Protein AF-A0A6L6XKF0-F1 (afdb_monomer_lite)

Secondary structure (DSSP, 8-state):
-----TT-EEEEEEE-SS-EEEEEEEEEEE-SSEEEEEETTEEEEEETTS-EESSHHHHHHHHHHHHHHHHHHHHHHHHH--

Sequence (82 aa):
MKNYKVGQTLYYVVCDFDSAEIIKGVIETVEDDHIILAKDGITYWLDECDDMFESEEEAVACLKKKKTVREKKLSAARRLLF

Structure (mmCIF, N/CA/C/O backbone):
data_AF-A0A6L6XKF0-F1
#
_entry.id   AF-A0A6L6XKF0-F1
#
loop_
_atom_site.group_PDB
_atom_site.id
_atom_site.type_symbol
_atom_site.label_atom_id
_atom_site.label_alt_id
_atom_site.label_comp_id
_atom_site.label_asym_id
_atom_site.label_entity_id
_atom_site.label_seq_id
_atom_site.pdbx_PDB_ins_code
_atom_site.Cartn_x
_atom_site.Cartn_y
_atom_site.Cartn_z
_atom_site.occupancy
_atom_site.B_iso_or_equiv
_atom_site.auth_seq_id
_atom_site.auth_comp_id
_atom_site.auth_asym_id
_atom_site.auth_atom_id
_atom_site.pdbx_PDB_model_num
ATOM 1 N N . MET A 1 1 ? -2.983 -13.224 2.566 1.00 63.31 1 MET A N 1
ATOM 2 C CA . MET A 1 1 ? -2.248 -11.976 2.881 1.00 63.31 1 MET A CA 1
ATOM 3 C C . MET A 1 1 ? -1.814 -11.944 4.352 1.00 63.31 1 MET A C 1
ATOM 5 O O . MET A 1 1 ? -2.335 -12.730 5.138 1.00 63.31 1 MET A O 1
ATOM 9 N N . LYS A 1 2 ? -0.842 -11.097 4.746 1.00 67.88 2 LYS A N 1
ATOM 10 C CA . LYS A 1 2 ? -0.493 -10.873 6.173 1.00 67.88 2 LYS A CA 1
ATOM 11 C C . LYS A 1 2 ? -1.743 -10.434 6.963 1.00 67.88 2 LYS A C 1
ATOM 13 O O . LYS A 1 2 ? -2.692 -9.931 6.371 1.00 67.88 2 LYS A O 1
ATOM 18 N N . ASN A 1 3 ? -1.737 -10.601 8.289 1.00 80.25 3 ASN A N 1
ATOM 19 C CA . ASN A 1 3 ? -2.834 -10.193 9.185 1.00 80.25 3 ASN A CA 1
ATOM 20 C C . ASN A 1 3 ? -2.926 -8.658 9.322 1.00 80.25 3 ASN A C 1
ATOM 22 O O . ASN A 1 3 ? -2.685 -8.110 10.399 1.00 80.25 3 ASN A O 1
ATOM 26 N N . TYR A 1 4 ? -3.244 -7.969 8.229 1.00 86.75 4 TYR A N 1
ATOM 27 C CA . TYR A 1 4 ? -3.460 -6.530 8.210 1.00 86.75 4 TYR A CA 1
ATOM 28 C C . TYR A 1 4 ? -4.785 -6.161 8.869 1.00 86.75 4 TYR A C 1
ATOM 30 O O . TYR A 1 4 ? -5.757 -6.916 8.829 1.00 86.75 4 TYR A O 1
ATOM 38 N N . LYS A 1 5 ? -4.820 -4.983 9.494 1.00 90.31 5 LYS A N 1
ATOM 39 C CA . LYS A 1 5 ? -6.022 -4.454 10.145 1.00 90.31 5 LYS A CA 1
ATOM 40 C C . LYS A 1 5 ? -6.374 -3.083 9.594 1.00 90.31 5 LYS A C 1
ATOM 42 O O . LYS A 1 5 ? -5.499 -2.245 9.392 1.00 90.31 5 LYS A O 1
ATOM 47 N N . VAL A 1 6 ? -7.669 -2.831 9.437 1.00 92.25 6 VAL A N 1
ATOM 48 C CA . VAL A 1 6 ? -8.181 -1.489 9.138 1.00 92.25 6 VAL A CA 1
ATOM 49 C C . VAL A 1 6 ? -7.721 -0.510 10.226 1.00 92.25 6 VAL A C 1
ATOM 51 O O . VAL A 1 6 ? -7.743 -0.830 11.416 1.00 92.25 6 VAL A O 1
ATOM 54 N N . GLY A 1 7 ? -7.262 0.671 9.814 1.00 91.88 7 GLY A N 1
ATOM 55 C CA . GLY A 1 7 ? -6.672 1.695 10.679 1.00 91.88 7 GLY A CA 1
ATOM 56 C C . GLY A 1 7 ? -5.169 1.531 10.940 1.00 91.88 7 GLY A C 1
ATOM 57 O O . GLY A 1 7 ? -4.559 2.416 11.540 1.00 91.88 7 GLY A O 1
ATOM 58 N N . GLN A 1 8 ? -4.543 0.439 10.489 1.00 92.69 8 GLN A N 1
ATOM 59 C CA . GLN A 1 8 ? -3.093 0.253 10.582 1.00 92.69 8 GLN A CA 1
ATOM 60 C C . GLN A 1 8 ? -2.365 1.179 9.597 1.00 92.69 8 GLN A C 1
ATOM 62 O O . GLN A 1 8 ? -2.822 1.401 8.478 1.00 92.69 8 GLN A O 1
ATOM 67 N N . THR A 1 9 ? -1.212 1.712 10.009 1.00 94.06 9 THR A N 1
ATOM 68 C CA . THR A 1 9 ? -0.311 2.446 9.110 1.00 94.06 9 THR A CA 1
ATOM 69 C C . THR A 1 9 ? 0.543 1.465 8.320 1.00 94.06 9 THR A C 1
ATOM 71 O O . THR A 1 9 ? 1.109 0.537 8.897 1.00 94.06 9 THR A O 1
ATOM 74 N N . LEU A 1 10 ? 0.663 1.697 7.017 1.00 94.31 10 LEU A N 1
ATOM 75 C CA . LEU A 1 10 ? 1.465 0.887 6.112 1.00 94.31 10 LEU A CA 1
ATOM 76 C C . LEU A 1 10 ? 2.344 1.782 5.238 1.00 94.31 10 LEU A C 1
ATOM 78 O O . LEU A 1 10 ? 1.979 2.913 4.906 1.00 94.31 10 LEU A O 1
ATOM 82 N N . TYR A 1 11 ? 3.498 1.250 4.857 1.00 94.12 11 TYR A N 1
ATOM 83 C CA . TYR A 1 11 ? 4.472 1.892 3.992 1.00 94.12 11 TYR A CA 1
ATOM 84 C C . TYR A 1 11 ? 4.557 1.120 2.678 1.00 94.12 11 TYR A C 1
ATOM 86 O O . TYR A 1 11 ? 5.087 0.011 2.634 1.00 94.12 11 TYR A O 1
ATOM 94 N N . TYR A 1 12 ? 4.035 1.714 1.612 1.00 92.81 12 TYR A N 1
ATOM 95 C CA . TYR A 1 12 ? 4.071 1.162 0.263 1.00 92.81 12 TYR A CA 1
ATOM 96 C C . TYR A 1 12 ? 5.238 1.763 -0.526 1.00 92.81 12 TYR A C 1
ATOM 98 O O . TYR A 1 12 ? 5.377 2.983 -0.616 1.00 92.81 12 TYR A O 1
ATOM 106 N N . VAL A 1 13 ? 6.114 0.919 -1.070 1.00 91.44 13 VAL A N 1
ATOM 107 C CA . VAL A 1 13 ? 7.307 1.353 -1.805 1.00 91.44 13 VAL A CA 1
ATOM 108 C C . VAL A 1 13 ? 7.025 1.385 -3.303 1.00 91.44 13 VAL A C 1
ATOM 110 O O . VAL A 1 13 ? 7.071 0.356 -3.977 1.00 91.44 13 VAL A O 1
ATOM 113 N N . VAL A 1 14 ? 6.854 2.587 -3.850 1.00 88.38 14 VAL A N 1
ATOM 114 C CA . VAL A 1 14 ? 6.762 2.808 -5.296 1.00 88.38 14 VAL A CA 1
ATOM 115 C C . VAL A 1 14 ? 8.167 2.985 -5.847 1.00 88.38 14 VAL A C 1
ATOM 117 O O . VAL A 1 14 ? 8.888 3.909 -5.471 1.00 88.38 14 VAL A O 1
ATOM 120 N N . CYS A 1 15 ? 8.589 2.093 -6.737 1.00 83.25 15 CYS A N 1
ATOM 121 C CA . CYS A 1 15 ? 9.891 2.192 -7.386 1.00 83.25 15 CYS A CA 1
ATOM 122 C C . CYS A 1 15 ? 9.757 1.897 -8.877 1.00 83.25 15 CYS A C 1
ATOM 124 O O . CYS A 1 15 ? 9.957 0.763 -9.313 1.00 83.25 15 CYS A O 1
ATOM 126 N N . ASP A 1 16 ? 9.454 2.951 -9.627 1.00 76.88 16 ASP A N 1
ATOM 127 C CA . ASP A 1 16 ? 9.327 2.945 -11.077 1.00 76.88 16 ASP A CA 1
ATOM 128 C C . ASP A 1 16 ? 10.601 3.446 -11.768 1.00 76.88 16 ASP A C 1
ATOM 130 O O . ASP A 1 16 ? 11.635 3.751 -11.155 1.00 76.88 16 ASP A O 1
ATOM 134 N N . PHE A 1 17 ? 10.552 3.487 -13.100 1.00 59.72 17 PHE A N 1
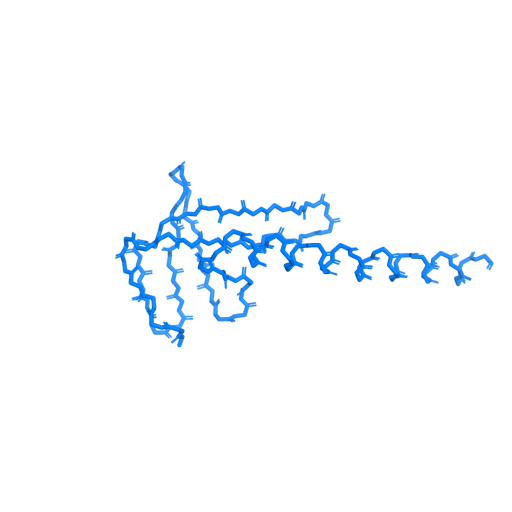ATOM 135 C CA . PHE A 1 17 ? 11.698 3.845 -13.925 1.00 59.72 17 PHE A CA 1
ATOM 136 C C . PHE A 1 17 ? 12.205 5.269 -13.660 1.00 59.72 17 PHE A C 1
ATOM 138 O O . PHE A 1 17 ? 13.400 5.483 -13.778 1.00 59.72 17 PHE A O 1
ATOM 145 N N . ASP A 1 18 ? 11.397 6.223 -13.202 1.00 65.69 18 ASP A N 1
ATOM 146 C CA . ASP A 1 18 ? 11.881 7.589 -12.914 1.00 65.69 18 ASP A CA 1
ATOM 147 C C . ASP A 1 18 ? 11.637 8.056 -11.476 1.00 65.69 18 ASP A C 1
ATOM 149 O O . ASP A 1 18 ? 12.247 9.027 -11.028 1.00 65.69 18 ASP A O 1
ATOM 153 N N . SER A 1 19 ? 10.820 7.332 -10.712 1.00 73.38 19 SER A N 1
ATOM 154 C CA . SER A 1 19 ? 10.433 7.702 -9.353 1.00 73.38 19 SER A CA 1
ATOM 155 C C . SER A 1 19 ? 10.673 6.562 -8.369 1.00 73.38 19 SER A C 1
ATOM 157 O O . SER A 1 19 ? 10.594 5.376 -8.679 1.00 73.38 19 SER A O 1
ATOM 159 N N . ALA A 1 20 ? 11.043 6.940 -7.154 1.00 82.94 20 ALA A N 1
ATOM 160 C CA . ALA A 1 20 ? 11.330 6.017 -6.075 1.00 82.94 20 ALA A CA 1
ATOM 161 C C . ALA A 1 20 ? 10.872 6.691 -4.780 1.00 82.94 20 ALA A C 1
ATOM 163 O O . ALA A 1 20 ? 11.617 7.495 -4.214 1.00 82.94 20 ALA A O 1
ATOM 164 N N . GLU A 1 21 ? 9.644 6.399 -4.365 1.00 89.81 21 GLU A N 1
ATOM 165 C CA . GLU A 1 21 ? 8.945 7.046 -3.258 1.00 89.81 21 GLU A CA 1
ATOM 166 C C . GLU A 1 21 ? 8.372 6.005 -2.291 1.00 89.81 21 GLU A C 1
ATOM 168 O O . GLU A 1 21 ? 8.087 4.867 -2.657 1.00 89.81 21 GLU A O 1
ATOM 173 N N . ILE A 1 22 ? 8.230 6.401 -1.028 1.00 92.25 22 ILE A N 1
ATOM 174 C CA . ILE A 1 22 ? 7.558 5.608 -0.004 1.00 92.25 22 ILE A CA 1
ATOM 175 C C . ILE A 1 22 ? 6.259 6.323 0.350 1.00 92.25 22 ILE A C 1
ATOM 177 O O . ILE A 1 22 ? 6.254 7.462 0.817 1.00 92.25 22 ILE A O 1
AT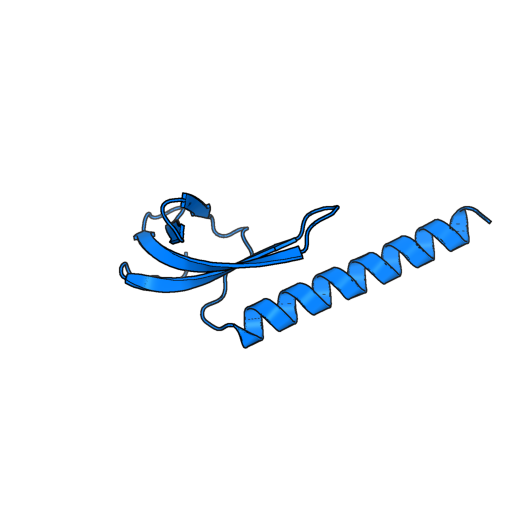OM 181 N N . ILE A 1 23 ? 5.150 5.635 0.135 1.00 92.81 23 ILE A N 1
ATOM 182 C CA . ILE A 1 23 ? 3.805 6.101 0.423 1.00 92.81 23 ILE A CA 1
ATOM 183 C C . ILE A 1 23 ? 3.424 5.573 1.800 1.00 92.81 23 ILE A C 1
ATOM 185 O O . ILE A 1 23 ? 3.143 4.391 1.977 1.00 92.81 23 ILE A O 1
ATOM 189 N N . LYS A 1 24 ? 3.425 6.464 2.791 1.00 94.88 24 LYS A N 1
ATOM 190 C CA . LYS A 1 24 ? 2.868 6.190 4.115 1.00 94.88 24 LYS A CA 1
ATOM 191 C C . LYS A 1 24 ? 1.367 6.456 4.083 1.00 94.88 24 LYS A C 1
ATOM 193 O O . LYS A 1 24 ? 0.968 7.604 3.894 1.00 94.88 24 LYS A O 1
ATOM 198 N N . GLY A 1 25 ? 0.560 5.423 4.274 1.00 94.25 25 GLY A N 1
ATOM 199 C CA . GLY A 1 25 ? -0.896 5.531 4.299 1.00 94.25 25 GLY A CA 1
ATOM 200 C C . GLY A 1 25 ? -1.520 4.734 5.435 1.00 94.25 25 GLY A C 1
ATOM 201 O O . GLY A 1 25 ? -0.823 4.073 6.209 1.00 94.25 25 GLY A O 1
ATOM 202 N N . VAL A 1 26 ? -2.843 4.803 5.529 1.00 95.19 26 VAL A N 1
ATOM 203 C CA . VAL A 1 26 ? -3.648 4.048 6.494 1.00 95.19 26 VAL A CA 1
ATOM 204 C C . VAL A 1 26 ? -4.517 3.055 5.740 1.00 95.19 26 VAL A C 1
ATOM 206 O O . VAL A 1 26 ? -5.101 3.394 4.714 1.00 95.19 26 VAL A O 1
ATOM 209 N N . ILE A 1 27 ? -4.585 1.820 6.225 1.00 94.56 27 ILE A N 1
ATOM 210 C CA . ILE A 1 27 ? -5.417 0.779 5.623 1.00 94.56 27 ILE A CA 1
ATOM 211 C C . ILE A 1 27 ? -6.885 1.109 5.895 1.00 94.56 27 ILE A C 1
ATOM 213 O O . ILE A 1 27 ? -7.307 1.138 7.051 1.00 94.56 27 ILE A O 1
ATOM 217 N N . GLU A 1 28 ? -7.665 1.340 4.845 1.00 94.19 28 GLU A N 1
ATOM 218 C CA . GLU A 1 28 ? -9.111 1.563 4.945 1.00 94.19 28 GLU A CA 1
ATOM 219 C C . GLU A 1 28 ? -9.898 0.264 4.807 1.00 94.19 28 GLU A C 1
ATOM 221 O O . GLU A 1 28 ? -10.875 0.061 5.521 1.00 94.19 28 GLU A O 1
ATOM 226 N N . THR A 1 29 ? -9.466 -0.622 3.908 1.00 92.56 29 THR A N 1
ATOM 227 C CA . THR A 1 29 ? -10.151 -1.890 3.623 1.00 92.56 29 THR A CA 1
ATOM 228 C C . THR A 1 29 ? -9.137 -3.022 3.528 1.00 92.56 29 THR A C 1
ATOM 230 O O . THR A 1 29 ? -8.034 -2.828 3.015 1.00 92.56 29 THR A O 1
ATOM 233 N N . VAL A 1 30 ? -9.514 -4.192 4.039 1.00 91.62 30 VAL A N 1
ATOM 234 C CA . VAL A 1 30 ? -8.751 -5.438 3.929 1.00 91.62 30 VAL A CA 1
ATOM 235 C C . VAL A 1 30 ? -9.680 -6.479 3.325 1.00 91.62 30 VAL A C 1
ATOM 237 O O . VAL A 1 30 ? -10.677 -6.827 3.953 1.00 91.62 30 VAL A O 1
ATOM 240 N N . GLU A 1 31 ? -9.348 -6.942 2.128 1.00 89.94 31 GLU A N 1
ATOM 241 C CA . GLU A 1 31 ? -10.002 -8.056 1.442 1.00 89.94 31 GLU A CA 1
ATOM 242 C C . GLU A 1 31 ? -9.068 -9.281 1.454 1.00 89.94 31 GLU A C 1
ATOM 244 O O . GLU A 1 31 ? -7.929 -9.218 1.930 1.00 89.94 31 GLU A O 1
ATOM 249 N N . ASP A 1 32 ? -9.549 -10.423 0.959 1.00 86.75 32 ASP A N 1
ATOM 250 C CA . ASP A 1 32 ? -8.772 -11.671 0.949 1.00 86.75 32 ASP A CA 1
ATOM 251 C C . ASP A 1 32 ? -7.562 -11.625 -0.008 1.00 86.75 32 ASP A C 1
ATOM 253 O O . ASP A 1 32 ? -6.539 -12.271 0.250 1.00 86.75 32 ASP A O 1
ATOM 257 N N . ASP A 1 33 ? -7.675 -10.872 -1.105 1.00 89.44 33 ASP A N 1
ATOM 258 C CA . ASP A 1 33 ? -6.706 -10.785 -2.205 1.00 89.44 33 ASP A CA 1
ATOM 259 C C . ASP A 1 33 ? -5.976 -9.435 -2.295 1.00 89.44 33 ASP A C 1
ATOM 261 O O . ASP A 1 33 ? -4.878 -9.373 -2.851 1.00 89.44 33 ASP A O 1
ATOM 265 N N . HIS A 1 34 ? -6.542 -8.368 -1.725 1.00 91.75 34 HIS A N 1
ATOM 266 C CA . HIS A 1 34 ? -5.957 -7.030 -1.750 1.00 91.75 34 HIS A CA 1
ATOM 267 C C . HIS A 1 34 ? -6.298 -6.202 -0.504 1.00 91.75 34 HIS A C 1
ATOM 269 O O . HIS A 1 34 ? -7.181 -6.524 0.289 1.00 91.75 34 HIS A O 1
ATOM 275 N N . ILE A 1 35 ? -5.612 -5.076 -0.344 1.00 93.56 35 ILE A N 1
ATOM 276 C CA . ILE A 1 35 ? -5.938 -4.042 0.636 1.00 93.56 35 ILE A CA 1
ATOM 277 C C . ILE A 1 35 ? -6.102 -2.691 -0.060 1.00 93.56 35 ILE A C 1
ATOM 279 O O . ILE A 1 35 ? -5.518 -2.434 -1.114 1.00 93.56 35 ILE A O 1
ATOM 283 N N . ILE A 1 36 ? -6.874 -1.800 0.561 1.00 94.50 36 ILE A N 1
ATOM 284 C CA . ILE A 1 36 ? -7.003 -0.409 0.126 1.00 94.50 36 ILE A CA 1
ATOM 285 C C . ILE A 1 36 ? -6.280 0.481 1.129 1.00 94.50 36 ILE A C 1
ATOM 287 O O . ILE A 1 36 ? -6.660 0.558 2.300 1.00 94.50 36 ILE A O 1
ATOM 291 N N . LEU A 1 37 ? -5.236 1.159 0.658 1.00 95.00 37 LEU A N 1
ATOM 292 C CA . LEU A 1 37 ? -4.454 2.118 1.430 1.00 95.00 37 LEU A CA 1
ATOM 293 C C . LEU A 1 37 ? -4.884 3.542 1.073 1.00 95.00 37 LEU A C 1
ATOM 295 O O . LEU A 1 37 ? -4.874 3.904 -0.098 1.00 95.00 37 LEU A O 1
ATOM 299 N N . ALA A 1 38 ? -5.195 4.374 2.061 1.00 95.25 38 ALA A N 1
ATOM 300 C CA . ALA A 1 38 ? -5.516 5.781 1.853 1.00 95.25 38 ALA A CA 1
ATOM 301 C C . ALA A 1 38 ? -4.395 6.703 2.341 1.00 95.25 38 ALA A C 1
ATOM 303 O O . ALA A 1 38 ? -3.845 6.535 3.434 1.00 95.25 38 ALA A O 1
ATOM 304 N N . LYS A 1 39 ? -4.073 7.711 1.530 1.00 93.44 39 LYS A N 1
ATOM 305 C CA . LYS A 1 39 ? -3.146 8.800 1.860 1.00 93.44 39 LYS A CA 1
ATOM 306 C C . LYS A 1 39 ? -3.625 10.081 1.186 1.00 93.44 39 LYS A C 1
ATOM 308 O O . LYS A 1 39 ? -3.794 10.101 -0.027 1.00 93.44 39 LYS A O 1
ATOM 313 N N . ASP A 1 40 ? -3.808 11.150 1.960 1.00 91.62 40 ASP A N 1
ATOM 314 C CA . ASP A 1 40 ? -4.121 12.498 1.452 1.00 91.62 40 ASP A CA 1
ATOM 315 C C . ASP A 1 40 ? -5.317 12.550 0.472 1.00 91.62 40 ASP A C 1
ATOM 317 O O . ASP A 1 40 ? -5.329 13.324 -0.482 1.00 91.62 40 ASP A O 1
ATOM 321 N N . GLY A 1 41 ? -6.333 11.706 0.691 1.00 89.31 41 GLY A N 1
ATOM 322 C CA . GLY A 1 41 ? -7.516 11.607 -0.176 1.00 89.31 41 GLY A CA 1
ATOM 323 C C . GLY A 1 41 ? -7.319 10.782 -1.454 1.00 89.31 41 GLY A C 1
ATOM 324 O O . GLY A 1 41 ? -8.231 10.709 -2.273 1.00 89.31 41 GLY A O 1
ATOM 325 N N . ILE A 1 42 ? -6.155 10.151 -1.624 1.00 92.50 42 ILE A N 1
ATOM 326 C CA . ILE A 1 42 ? -5.853 9.203 -2.698 1.00 92.50 42 ILE A CA 1
ATOM 327 C C . ILE A 1 42 ? -5.901 7.787 -2.127 1.00 92.50 42 ILE A C 1
ATOM 329 O O . ILE A 1 42 ? -5.305 7.515 -1.081 1.00 92.50 42 ILE A O 1
ATOM 333 N N . THR A 1 43 ? -6.583 6.885 -2.828 1.00 93.81 43 THR A N 1
ATOM 334 C CA . THR A 1 43 ? -6.648 5.463 -2.492 1.00 93.81 43 THR A CA 1
ATOM 335 C C . THR A 1 43 ? -5.765 4.642 -3.426 1.00 93.81 43 THR A C 1
ATOM 337 O O . THR A 1 43 ? -5.700 4.886 -4.631 1.00 93.81 43 THR A O 1
ATOM 340 N N . TYR A 1 44 ? -5.069 3.664 -2.854 1.00 92.56 44 TYR A N 1
ATOM 341 C CA . TYR A 1 44 ? -4.177 2.742 -3.544 1.00 92.56 44 TYR A CA 1
ATOM 342 C C . TYR A 1 44 ? -4.698 1.325 -3.352 1.00 92.56 44 TYR A C 1
ATOM 344 O O . TYR A 1 44 ? -4.970 0.911 -2.225 1.00 92.56 44 TYR A O 1
ATOM 352 N N . TRP A 1 45 ? -4.826 0.602 -4.458 1.00 94.44 45 TRP A N 1
ATOM 353 C CA . TRP A 1 45 ? -5.155 -0.816 -4.476 1.00 94.44 45 TRP A CA 1
ATOM 354 C C . TRP A 1 45 ? -3.844 -1.599 -4.439 1.00 94.44 45 TRP A C 1
ATOM 356 O O . TRP A 1 45 ? -3.031 -1.419 -5.345 1.00 94.44 45 TRP A O 1
ATOM 366 N N . LEU A 1 46 ? -3.619 -2.372 -3.375 1.00 92.44 46 LEU A N 1
ATOM 367 C CA . LEU A 1 46 ? -2.361 -3.083 -3.146 1.00 92.44 46 LEU A CA 1
ATOM 368 C C . LEU A 1 46 ? -2.613 -4.571 -2.927 1.00 92.44 46 LEU A C 1
ATOM 370 O O . LEU A 1 46 ? -3.451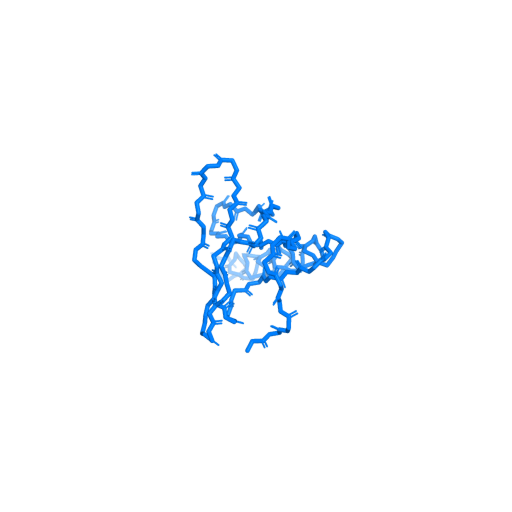 -4.938 -2.101 1.00 92.44 46 LEU A O 1
ATOM 374 N N . ASP A 1 47 ? -1.857 -5.415 -3.613 1.00 91.12 47 ASP A N 1
ATOM 375 C CA . ASP A 1 47 ? -1.925 -6.869 -3.482 1.00 91.12 47 ASP A CA 1
ATOM 376 C C . ASP A 1 47 ? -0.654 -7.447 -2.838 1.00 91.12 47 ASP A C 1
ATOM 378 O O . ASP A 1 47 ? 0.252 -6.734 -2.413 1.00 91.12 47 ASP A O 1
ATOM 382 N N . GLU A 1 48 ? -0.578 -8.770 -2.706 1.00 85.62 48 GLU A N 1
ATOM 383 C CA . GLU A 1 48 ? 0.574 -9.435 -2.083 1.00 85.62 48 GLU A CA 1
ATOM 384 C C . GLU A 1 48 ? 1.891 -9.349 -2.878 1.00 85.62 48 GLU A C 1
ATOM 386 O O . GLU A 1 48 ? 2.951 -9.651 -2.323 1.00 85.62 48 GLU A O 1
ATOM 391 N N . CYS A 1 49 ? 1.843 -8.955 -4.152 1.00 86.62 49 CYS A N 1
ATOM 392 C CA . CYS A 1 49 ? 3.021 -8.729 -4.987 1.00 86.62 49 CYS A CA 1
ATOM 393 C C . CYS A 1 49 ? 3.625 -7.337 -4.766 1.00 86.62 49 CYS A C 1
ATOM 395 O O . CYS A 1 49 ? 4.782 -7.114 -5.142 1.00 86.62 49 CYS A O 1
ATOM 397 N N . ASP A 1 50 ? 2.877 -6.421 -4.151 1.00 89.88 50 ASP A N 1
ATOM 398 C CA . ASP A 1 50 ? 3.347 -5.081 -3.842 1.00 89.88 50 ASP A CA 1
ATOM 399 C C . ASP A 1 50 ? 4.312 -5.056 -2.648 1.00 89.88 50 ASP A C 1
ATOM 401 O O . ASP A 1 50 ? 4.168 -5.751 -1.637 1.00 89.88 50 ASP A O 1
ATOM 405 N N . ASP A 1 51 ? 5.321 -4.189 -2.745 1.00 90.81 51 ASP A N 1
ATOM 406 C CA . ASP A 1 51 ? 6.322 -3.990 -1.699 1.00 90.81 51 ASP A CA 1
ATOM 407 C C . ASP A 1 51 ? 5.754 -3.146 -0.547 1.00 90.81 51 ASP A C 1
ATOM 409 O O . ASP A 1 51 ? 5.935 -1.926 -0.472 1.00 90.81 51 ASP A O 1
ATOM 413 N N . MET A 1 52 ? 5.059 -3.832 0.359 1.00 91.50 52 MET A N 1
ATOM 414 C CA . MET A 1 52 ? 4.385 -3.265 1.524 1.00 91.50 52 MET A CA 1
ATOM 415 C C . MET A 1 52 ? 5.077 -3.633 2.841 1.00 91.50 52 MET A C 1
ATOM 417 O O . MET A 1 52 ? 5.339 -4.806 3.130 1.00 91.50 52 MET A O 1
ATOM 421 N N . PHE A 1 53 ? 5.286 -2.637 3.700 1.00 92.62 53 PHE A N 1
ATOM 422 C CA . PHE A 1 53 ? 5.984 -2.791 4.976 1.00 92.62 53 PHE A CA 1
ATOM 423 C C . PHE A 1 53 ? 5.219 -2.141 6.130 1.00 92.62 53 PHE A C 1
ATOM 425 O O . PHE A 1 53 ? 4.494 -1.163 5.952 1.00 92.62 53 PHE A O 1
ATOM 432 N N . GLU A 1 54 ? 5.398 -2.677 7.336 1.00 91.25 54 GLU A N 1
ATOM 433 C CA . GLU A 1 54 ? 4.809 -2.119 8.565 1.00 91.25 54 GLU A CA 1
ATOM 434 C C . GLU A 1 54 ? 5.724 -1.071 9.217 1.00 91.25 54 GLU A C 1
ATOM 436 O O . GLU A 1 54 ? 5.281 -0.289 10.056 1.00 91.25 54 GLU A O 1
ATOM 441 N N . SER A 1 55 ? 6.995 -1.033 8.805 1.00 91.31 55 SER A N 1
ATOM 442 C CA . SER A 1 55 ? 8.026 -0.121 9.295 1.00 91.31 55 SER A CA 1
ATOM 443 C C . SER A 1 55 ? 8.614 0.701 8.148 1.00 91.31 55 SER A C 1
ATOM 445 O O . SER A 1 55 ? 8.847 0.211 7.038 1.00 91.31 55 SER A O 1
ATOM 447 N N . GLU A 1 56 ? 8.891 1.970 8.443 1.00 90.94 56 GLU A N 1
ATOM 448 C CA . GLU A 1 56 ? 9.552 2.882 7.514 1.00 90.94 56 GLU A CA 1
ATOM 449 C C . GLU A 1 56 ? 10.983 2.432 7.215 1.00 90.94 56 GLU A C 1
ATOM 451 O O . GLU A 1 56 ? 11.446 2.515 6.080 1.00 90.94 56 GLU A O 1
ATOM 456 N N . GLU A 1 57 ? 11.682 1.909 8.221 1.00 92.00 57 GLU A N 1
ATOM 457 C CA . GLU A 1 57 ? 13.046 1.408 8.098 1.00 92.00 57 GLU A CA 1
ATOM 458 C C . GLU A 1 57 ? 13.128 0.258 7.087 1.00 92.00 57 GLU A C 1
ATOM 460 O O . GLU A 1 57 ? 14.038 0.234 6.251 1.00 92.00 57 GLU A O 1
ATOM 465 N N . GLU A 1 58 ? 12.159 -0.662 7.119 1.00 91.75 58 GLU A N 1
ATOM 466 C CA . GLU A 1 58 ? 12.054 -1.758 6.152 1.00 91.75 58 GLU A CA 1
ATOM 467 C C . GLU A 1 58 ? 11.770 -1.237 4.737 1.00 91.75 58 GLU A C 1
ATOM 469 O O . GLU A 1 58 ? 12.449 -1.631 3.782 1.00 91.75 58 GLU A O 1
ATOM 474 N N . ALA A 1 59 ? 10.840 -0.288 4.605 1.00 90.69 59 ALA A N 1
ATOM 475 C CA . ALA A 1 59 ? 10.519 0.346 3.329 1.00 90.69 59 ALA A CA 1
ATOM 476 C C . ALA A 1 59 ? 11.735 1.078 2.727 1.00 90.69 59 ALA A C 1
ATOM 478 O O . ALA A 1 59 ? 12.055 0.920 1.543 1.00 90.69 59 ALA A O 1
ATOM 479 N N . VAL A 1 60 ? 12.484 1.820 3.549 1.00 90.31 60 VAL A N 1
ATOM 480 C CA . VAL A 1 60 ? 13.720 2.510 3.149 1.00 90.31 60 VAL A CA 1
ATOM 481 C C . VAL A 1 60 ? 14.806 1.512 2.753 1.00 90.31 60 VAL A C 1
ATOM 483 O O . VAL A 1 60 ? 15.520 1.737 1.768 1.00 90.31 60 VAL A O 1
ATOM 486 N N . ALA A 1 61 ? 14.950 0.404 3.482 1.00 91.00 61 ALA A N 1
ATOM 487 C CA . ALA A 1 61 ? 15.900 -0.649 3.138 1.00 91.00 61 ALA A CA 1
ATOM 488 C C . ALA A 1 61 ? 15.554 -1.304 1.790 1.00 91.00 61 ALA A C 1
ATOM 490 O O . ALA A 1 61 ? 16.448 -1.492 0.956 1.00 91.00 61 ALA A O 1
ATOM 491 N N . CYS A 1 62 ? 14.270 -1.583 1.539 1.00 89.44 62 CYS A N 1
ATOM 492 C CA . CYS A 1 62 ? 13.797 -2.107 0.259 1.00 89.44 62 CYS A CA 1
ATOM 493 C C . CYS A 1 62 ? 14.100 -1.132 -0.889 1.00 89.44 62 CYS A C 1
ATOM 495 O O . CYS A 1 62 ? 14.742 -1.509 -1.876 1.00 89.44 62 CYS A O 1
ATOM 497 N N . LEU A 1 63 ? 13.751 0.147 -0.720 1.00 88.00 63 LEU A N 1
ATOM 498 C CA . LEU A 1 63 ? 14.008 1.190 -1.712 1.00 88.00 63 LEU A CA 1
ATOM 499 C C . LEU A 1 63 ? 15.502 1.308 -2.052 1.00 88.00 63 LEU A C 1
ATOM 501 O O . LEU A 1 63 ? 15.877 1.359 -3.227 1.00 88.00 63 LEU A O 1
ATOM 505 N N . LYS A 1 64 ? 16.377 1.311 -1.037 1.00 86.69 64 LYS A N 1
ATOM 506 C CA . LYS A 1 64 ? 17.837 1.341 -1.231 1.00 86.69 64 LYS A CA 1
ATOM 507 C C . LYS A 1 64 ? 18.318 0.124 -2.015 1.00 86.69 64 LYS A C 1
ATOM 509 O O . LYS A 1 64 ? 19.064 0.279 -2.980 1.00 86.69 64 LYS A O 1
ATOM 514 N N . LYS A 1 65 ? 17.853 -1.077 -1.655 1.00 86.50 65 LYS A N 1
ATOM 515 C CA . LYS A 1 65 ? 18.212 -2.322 -2.347 1.00 86.50 65 LYS A CA 1
ATOM 516 C C . LYS A 1 65 ? 17.804 -2.277 -3.822 1.00 86.50 65 LYS A C 1
ATOM 518 O O . LYS A 1 65 ? 18.625 -2.603 -4.683 1.00 86.50 65 LYS A O 1
ATOM 523 N N . LYS A 1 66 ? 16.585 -1.817 -4.129 1.00 83.38 66 LYS A N 1
ATOM 524 C CA . LYS A 1 66 ? 16.102 -1.647 -5.510 1.00 83.38 66 LYS A CA 1
ATOM 525 C C . LYS A 1 66 ? 16.948 -0.640 -6.298 1.00 83.38 66 LYS A C 1
ATOM 527 O O . LYS A 1 66 ? 17.376 -0.956 -7.411 1.00 83.38 66 LYS A O 1
ATOM 532 N N . LYS A 1 67 ? 17.282 0.516 -5.705 1.00 79.75 67 LYS A N 1
ATOM 533 C CA . LYS A 1 67 ? 18.178 1.516 -6.322 1.00 79.75 67 LYS A CA 1
ATOM 534 C C . LYS A 1 67 ? 19.562 0.940 -6.633 1.00 79.75 67 LYS A C 1
ATOM 536 O O . LYS A 1 67 ? 20.026 1.058 -7.764 1.00 79.75 67 LYS A O 1
ATOM 541 N N . THR A 1 68 ? 20.190 0.234 -5.693 1.00 78.50 68 THR A N 1
ATOM 542 C CA . THR A 1 68 ? 21.519 -0.365 -5.908 1.00 78.50 68 THR A CA 1
ATOM 543 C C . THR A 1 68 ? 21.514 -1.437 -7.003 1.00 78.50 68 THR A C 1
ATOM 545 O O . THR A 1 68 ? 22.435 -1.502 -7.820 1.00 78.50 68 THR A O 1
ATOM 548 N N . VAL A 1 69 ? 20.485 -2.293 -7.055 1.00 77.81 69 VAL A N 1
ATOM 549 C CA . VAL A 1 69 ? 20.340 -3.289 -8.134 1.00 77.81 69 VAL A CA 1
ATOM 550 C C . VAL A 1 69 ? 20.201 -2.594 -9.488 1.00 77.81 69 VAL A C 1
ATOM 552 O O . VAL A 1 69 ? 2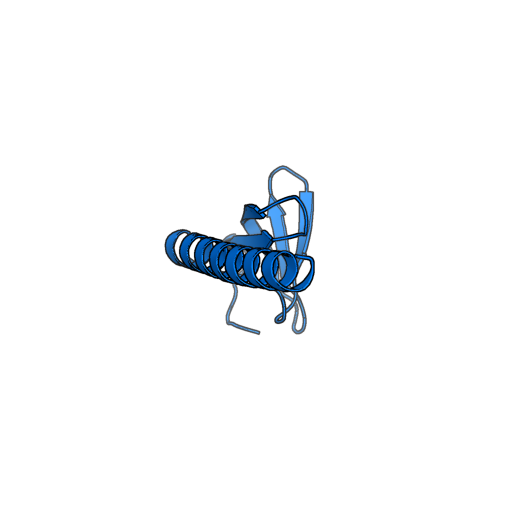0.826 -3.015 -10.465 1.00 77.81 69 VAL A O 1
ATOM 555 N N . ARG A 1 70 ? 19.425 -1.508 -9.543 1.00 71.44 70 ARG A N 1
ATOM 556 C CA . 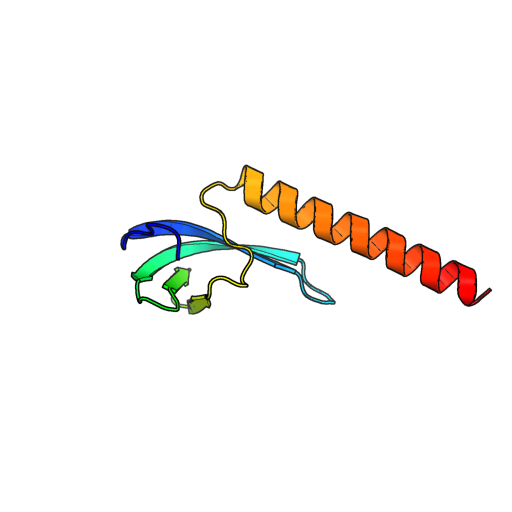ARG A 1 70 ? 19.239 -0.710 -10.753 1.00 71.44 70 ARG A CA 1
ATOM 557 C C . ARG A 1 70 ? 20.543 -0.077 -11.231 1.00 71.44 70 ARG A C 1
ATOM 559 O O . ARG A 1 70 ? 20.880 -0.231 -12.401 1.00 71.44 70 ARG A O 1
ATOM 566 N N . GLU A 1 71 ? 21.301 0.571 -10.351 1.00 75.81 71 GLU A N 1
ATOM 567 C CA . GLU A 1 71 ? 22.601 1.167 -10.692 1.00 75.81 71 GLU A CA 1
ATOM 568 C C . GLU A 1 71 ? 23.583 0.126 -11.231 1.00 75.81 71 GLU A C 1
ATOM 570 O O . GLU A 1 71 ? 24.254 0.364 -12.236 1.00 75.81 71 GLU A O 1
ATOM 575 N N . LYS A 1 72 ? 23.620 -1.070 -10.629 1.00 75.50 72 LYS A N 1
ATOM 576 C CA . LYS A 1 72 ? 24.447 -2.177 -11.127 1.00 75.50 72 LYS A CA 1
ATOM 577 C C . LYS A 1 72 ? 24.047 -2.593 -12.540 1.00 75.50 72 LYS A C 1
ATOM 579 O O . LYS A 1 72 ? 24.931 -2.677 -13.394 1.00 75.50 72 LYS A O 1
ATOM 584 N N . LYS A 1 73 ? 22.747 -2.795 -12.803 1.00 76.44 73 LYS A N 1
ATOM 585 C CA . LYS A 1 73 ? 22.223 -3.129 -14.143 1.00 76.44 73 LYS A CA 1
ATOM 586 C C . LYS A 1 73 ? 22.529 -2.030 -15.161 1.00 76.44 73 LYS A C 1
ATOM 588 O O . LYS A 1 73 ? 22.991 -2.337 -16.255 1.00 76.44 73 LYS A O 1
ATOM 593 N N . LEU A 1 74 ? 22.348 -0.763 -14.788 1.00 75.25 74 LEU A N 1
ATOM 594 C CA . LEU A 1 74 ? 22.649 0.380 -15.650 1.00 75.25 74 LEU A CA 1
ATOM 595 C C . LEU A 1 74 ? 24.152 0.468 -15.960 1.00 75.25 74 LEU A C 1
ATOM 597 O O . LEU A 1 74 ? 24.536 0.702 -17.103 1.00 75.25 74 LEU A O 1
ATOM 601 N N . SER A 1 75 ? 25.012 0.227 -14.964 1.00 74.88 75 SER A N 1
ATOM 602 C CA . SER A 1 75 ? 26.467 0.196 -15.157 1.00 74.88 75 SER A CA 1
ATOM 603 C C . SER A 1 75 ? 26.909 -0.964 -16.054 1.00 74.88 75 SER A C 1
ATOM 605 O O . SER A 1 75 ? 27.835 -0.803 -16.844 1.00 74.88 75 SER A O 1
ATOM 607 N N . ALA A 1 76 ? 26.250 -2.123 -15.946 1.00 76.94 76 ALA A N 1
ATOM 608 C CA . ALA A 1 76 ? 26.536 -3.296 -16.763 1.00 76.94 76 ALA A CA 1
ATOM 609 C C . ALA A 1 76 ? 26.093 -3.078 -18.216 1.00 76.94 76 ALA A C 1
ATOM 611 O O . ALA A 1 76 ? 26.865 -3.346 -19.128 1.00 76.94 76 ALA A O 1
ATOM 612 N N . ALA A 1 77 ? 24.902 -2.508 -18.431 1.00 76.69 77 ALA A N 1
ATOM 613 C CA . ALA A 1 77 ? 24.428 -2.124 -19.758 1.00 76.69 77 ALA A CA 1
ATOM 614 C C . ALA A 1 77 ? 25.345 -1.077 -20.414 1.00 76.69 77 ALA A C 1
ATOM 616 O O . ALA A 1 77 ? 25.691 -1.214 -21.582 1.00 76.69 77 ALA A O 1
ATOM 617 N N . ARG A 1 78 ? 25.814 -0.074 -19.655 1.00 74.25 78 ARG A N 1
ATOM 618 C CA . ARG A 1 78 ? 26.786 0.916 -20.155 1.00 74.25 78 ARG A CA 1
ATOM 619 C C . ARG A 1 78 ? 28.121 0.286 -20.557 1.00 74.25 78 ARG A C 1
ATOM 621 O O . ARG A 1 78 ? 28.678 0.700 -21.560 1.00 74.25 78 ARG A O 1
ATOM 628 N N . ARG A 1 79 ? 28.613 -0.716 -19.819 1.00 72.00 79 ARG A N 1
ATOM 629 C CA . ARG A 1 79 ? 29.842 -1.456 -20.171 1.00 72.00 79 ARG A CA 1
ATOM 630 C C . ARG A 1 79 ? 29.705 -2.366 -21.394 1.00 72.00 79 ARG A C 1
ATOM 632 O O . ARG A 1 79 ? 30.718 -2.790 -21.917 1.00 72.00 79 ARG A O 1
ATOM 639 N N . LEU A 1 80 ? 28.486 -2.715 -21.802 1.00 69.25 80 LEU A N 1
ATOM 640 C CA . LEU A 1 80 ? 28.234 -3.513 -23.008 1.00 69.25 80 LEU A CA 1
ATOM 641 C C . LEU A 1 80 ? 28.070 -2.646 -24.266 1.00 69.25 80 LEU A C 1
ATOM 643 O O . LEU A 1 80 ? 28.129 -3.167 -25.373 1.00 69.25 80 LEU A O 1
ATOM 647 N N . LEU A 1 81 ? 27.829 -1.343 -24.091 1.00 63.25 81 LEU A N 1
ATOM 648 C CA . LEU A 1 81 ? 27.630 -0.371 -25.170 1.00 63.25 81 LEU A CA 1
ATOM 649 C C . LEU A 1 81 ? 28.917 0.384 -25.557 1.00 63.25 81 LEU A C 1
ATOM 651 O O . LEU A 1 81 ? 28.865 1.196 -26.479 1.00 63.25 81 LEU A O 1
ATOM 655 N N . PHE A 1 82 ? 30.041 0.121 -24.880 1.00 49.38 82 PHE A N 1
ATOM 656 C CA . PHE A 1 82 ? 31.364 0.688 -25.159 1.00 49.38 82 PHE A CA 1
ATOM 657 C C . PHE A 1 82 ? 32.439 -0.395 -25.145 1.00 49.38 82 PHE A C 1
ATOM 659 O O . PHE A 1 82 ? 32.438 -1.194 -24.182 1.00 49.38 82 PHE A O 1
#

Radius of gyration: 15.37 Å; chains: 1; bounding box: 42×24×36 Å

Foldseek 3Di:
DPPDDAQAWKWFWD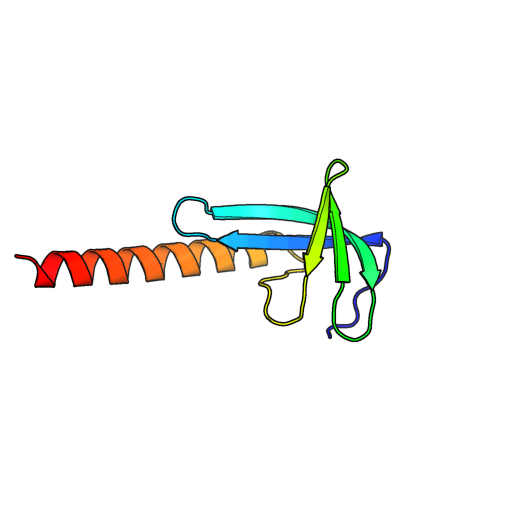DDPPDTDIDTFTWHDDDPAWTWTDDPNDIDTGGPVTPMDSDPVSSVVVSVVVVVVVVVVVVVVVVVVD

pLDDT: mean 85.72, std 9.78, range [49.38, 95.25]

Organism: NCBI:txid166486